Protein AF-T1BU60-F1 (afdb_monomer_lite)

Organism: NCBI:txid410659

Structure (mmCIF, N/CA/C/O backbone):
data_AF-T1BU60-F1
#
_entry.id   AF-T1BU60-F1
#
loop_
_atom_site.group_PDB
_atom_site.id
_atom_site.type_symbol
_atom_site.label_atom_id
_atom_site.label_alt_id
_atom_site.label_comp_id
_atom_site.label_asym_id
_atom_site.label_entity_id
_atom_site.label_seq_id
_atom_site.pdbx_PDB_ins_code
_atom_site.Cartn_x
_atom_site.Cartn_y
_atom_site.Cartn_z
_atom_site.occupancy
_atom_site.B_iso_or_equiv
_atom_site.auth_seq_id
_atom_site.auth_comp_id
_atom_site.auth_asym_id
_atom_site.auth_atom_id
_atom_site.pdbx_PDB_model_num
ATOM 1 N N . PRO A 1 1 ? 1.748 -14.670 9.201 1.00 56.94 1 PRO A N 1
ATOM 2 C CA . PRO A 1 1 ? 1.376 -16.094 9.016 1.00 56.94 1 PRO A CA 1
ATOM 3 C C . PRO A 1 1 ? 2.494 -16.853 8.300 1.00 56.94 1 PRO A C 1
ATOM 5 O O . PRO A 1 1 ? 3.173 -16.269 7.455 1.00 56.94 1 PRO A O 1
ATOM 8 N N . ARG A 1 2 ? 2.700 -18.133 8.626 1.00 68.94 2 ARG A N 1
ATOM 9 C CA . ARG A 1 2 ? 3.486 -18.990 7.733 1.00 68.94 2 ARG A CA 1
ATOM 10 C C . ARG A 1 2 ? 2.709 -19.156 6.421 1.00 68.94 2 ARG A C 1
ATOM 12 O O . ARG A 1 2 ? 1.483 -19.013 6.442 1.00 68.94 2 ARG A O 1
ATOM 19 N N . PRO A 1 3 ? 3.375 -19.423 5.288 1.00 68.75 3 PRO A N 1
ATOM 20 C CA . PRO A 1 3 ? 2.688 -19.596 4.011 1.00 68.75 3 PRO A CA 1
ATOM 21 C C . PRO A 1 3 ? 1.528 -20.598 4.091 1.00 68.75 3 PRO A C 1
ATOM 23 O O . PRO A 1 3 ? 0.456 -20.310 3.566 1.00 68.75 3 PRO A O 1
ATOM 26 N N . GLU A 1 4 ? 1.700 -21.703 4.827 1.00 80.00 4 GLU A N 1
ATOM 27 C CA . GLU A 1 4 ? 0.654 -22.711 5.055 1.00 80.00 4 GLU A CA 1
ATOM 28 C C . GLU A 1 4 ? -0.577 -22.226 5.845 1.00 80.00 4 GLU A C 1
ATOM 30 O O . GLU A 1 4 ? -1.648 -22.808 5.709 1.00 80.00 4 GLU A O 1
ATOM 35 N N . ASP A 1 5 ? -0.459 -21.148 6.623 1.00 81.56 5 ASP A N 1
ATOM 36 C CA . ASP A 1 5 ? -1.530 -20.635 7.487 1.00 81.56 5 ASP A CA 1
ATOM 37 C C . ASP A 1 5 ? -2.311 -19.474 6.828 1.00 81.56 5 ASP A C 1
ATOM 39 O O . ASP A 1 5 ? -3.124 -18.814 7.477 1.00 81.56 5 ASP A O 1
ATOM 43 N N . THR A 1 6 ? -2.032 -19.149 5.557 1.00 80.50 6 THR A N 1
ATOM 44 C CA . THR A 1 6 ? -2.607 -17.962 4.901 1.00 80.50 6 THR A CA 1
ATOM 45 C C . THR A 1 6 ? -3.927 -18.301 4.191 1.00 80.50 6 THR A C 1
ATOM 47 O O . THR A 1 6 ? -3.942 -19.175 3.326 1.00 80.50 6 THR A O 1
ATOM 50 N N . PRO A 1 7 ? -5.036 -17.584 4.469 1.00 85.12 7 PRO A N 1
ATOM 51 C CA . PRO A 1 7 ? -6.355 -17.915 3.919 1.00 85.12 7 PRO A CA 1
ATOM 52 C C . PRO A 1 7 ? -6.511 -17.583 2.425 1.00 85.12 7 PRO A C 1
ATOM 54 O O . PRO A 1 7 ? -7.505 -17.962 1.810 1.00 85.12 7 PRO A O 1
ATOM 57 N N . SER A 1 8 ? -5.571 -16.843 1.828 1.00 88.69 8 SER A N 1
ATOM 58 C CA . SER A 1 8 ? -5.588 -16.504 0.402 1.00 88.69 8 SER A CA 1
ATOM 59 C C . SER A 1 8 ? -4.204 -16.092 -0.114 1.00 88.69 8 SER A C 1
ATOM 61 O O . SER A 1 8 ? -3.260 -15.926 0.652 1.00 88.69 8 SER A O 1
ATOM 63 N N . ASN A 1 9 ? -4.091 -15.867 -1.423 1.00 85.19 9 ASN A N 1
ATOM 64 C CA . ASN A 1 9 ? -2.919 -15.261 -2.060 1.00 85.19 9 ASN A CA 1
ATOM 65 C C . ASN A 1 9 ? -3.080 -13.745 -2.316 1.00 85.19 9 ASN A C 1
ATOM 67 O O . ASN A 1 9 ? -2.318 -13.170 -3.096 1.00 85.19 9 ASN A O 1
ATOM 71 N N . LEU A 1 10 ? -4.079 -13.098 -1.703 1.00 84.75 10 LEU A N 1
ATOM 72 C CA . LEU A 1 10 ? -4.324 -11.664 -1.846 1.00 84.75 10 LEU A CA 1
ATOM 73 C C . LEU A 1 10 ? -3.501 -10.883 -0.815 1.00 84.75 10 LEU A C 1
ATOM 75 O O . LEU A 1 10 ? -3.593 -11.129 0.384 1.00 84.75 10 LEU A O 1
ATOM 79 N N . ALA A 1 11 ? -2.711 -9.920 -1.291 1.00 85.06 11 ALA A N 1
ATOM 80 C CA . ALA A 1 11 ? -1.871 -9.068 -0.454 1.00 85.06 11 ALA A CA 1
ATOM 81 C C . ALA A 1 11 ? -2.394 -7.626 -0.409 1.00 85.06 11 ALA A C 1
ATOM 83 O O . ALA A 1 11 ? -2.897 -7.097 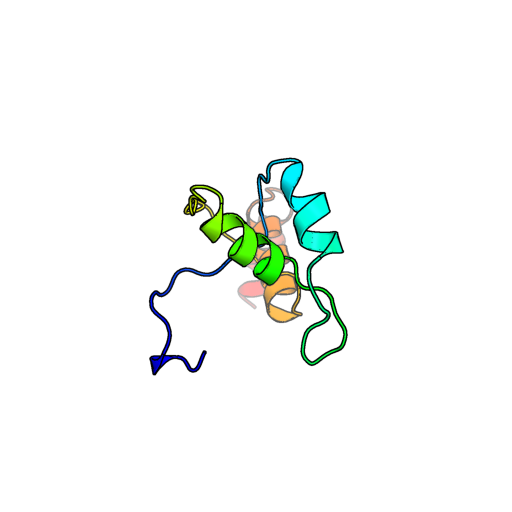-1.403 1.00 85.06 11 ALA A O 1
ATOM 84 N N . ILE A 1 12 ? -2.213 -6.968 0.738 1.00 86.19 12 ILE A N 1
ATOM 85 C CA . ILE A 1 12 ? -2.558 -5.557 0.925 1.00 86.19 12 ILE A CA 1
ATOM 86 C C . ILE A 1 12 ? -1.552 -4.679 0.165 1.00 86.19 12 ILE A C 1
ATOM 88 O O . ILE A 1 12 ? -0.344 -4.770 0.363 1.00 86.19 12 ILE A O 1
ATOM 92 N N . VAL A 1 13 ? -2.059 -3.804 -0.708 1.00 83.31 13 VAL A N 1
ATOM 93 C CA . VAL A 1 13 ? -1.250 -2.932 -1.588 1.00 83.31 13 VAL A CA 1
ATOM 94 C C . VAL A 1 13 ? -0.896 -1.587 -0.928 1.00 83.31 13 VAL A C 1
ATOM 96 O O . VAL A 1 13 ? -0.059 -0.844 -1.441 1.00 83.31 13 VAL A O 1
ATOM 99 N N . GLY A 1 14 ? -1.509 -1.264 0.217 1.00 87.06 14 GLY A N 1
ATOM 100 C CA . GLY A 1 14 ? -1.300 0.006 0.921 1.00 87.06 14 GLY A CA 1
ATOM 101 C C . GLY A 1 14 ? -2.117 1.162 0.333 1.00 87.06 14 GLY A C 1
ATOM 102 O O . GLY A 1 14 ? -1.616 2.277 0.174 1.00 87.06 14 GLY A O 1
ATOM 103 N N . ARG A 1 15 ? -3.364 0.890 -0.063 1.00 93.31 15 ARG A N 1
ATOM 104 C CA . ARG A 1 15 ? -4.350 1.890 -0.496 1.00 93.31 15 ARG A CA 1
ATOM 105 C C . ARG A 1 15 ? -5.637 1.644 0.274 1.00 93.31 15 ARG A C 1
ATOM 107 O O . ARG A 1 15 ? -6.139 0.525 0.260 1.00 93.31 15 ARG A O 1
ATOM 114 N N . TYR A 1 16 ? -6.141 2.679 0.935 1.00 95.44 16 TYR A N 1
ATOM 115 C CA . TYR A 1 16 ? -7.286 2.569 1.830 1.00 95.44 16 TYR A CA 1
ATOM 116 C C . TYR A 1 16 ? -8.216 3.764 1.639 1.00 95.44 16 TYR A C 1
ATOM 118 O O . TYR A 1 16 ? -7.754 4.896 1.496 1.00 95.44 16 TYR A O 1
ATOM 126 N N . VAL A 1 17 ? -9.520 3.506 1.676 1.00 96.31 17 VAL A N 1
ATOM 127 C CA . VAL A 1 17 ? -10.561 4.526 1.820 1.00 96.31 17 VAL A CA 1
ATOM 128 C C . VAL A 1 17 ? -11.293 4.183 3.108 1.00 96.31 17 VAL A C 1
ATOM 130 O O . VAL A 1 17 ? -12.023 3.197 3.160 1.00 96.31 17 VAL A O 1
ATOM 133 N N . LEU A 1 18 ? -11.016 4.939 4.170 1.00 97.00 18 LEU A N 1
ATOM 134 C CA . LEU A 1 18 ? -11.458 4.616 5.526 1.00 97.00 18 LEU A CA 1
ATOM 135 C C . LEU A 1 18 ? -12.381 5.721 6.050 1.00 97.00 18 LEU A C 1
ATOM 137 O O . LEU A 1 18 ? -12.086 6.901 5.843 1.00 97.00 18 LEU A O 1
ATOM 141 N N . PRO A 1 19 ? -13.479 5.388 6.746 1.00 96.88 19 PRO A N 1
ATOM 142 C CA . PRO A 1 19 ? -14.335 6.407 7.345 1.00 96.88 19 PRO A CA 1
ATOM 143 C C . PRO A 1 19 ? -13.654 7.041 8.559 1.00 96.88 19 PRO A C 1
ATOM 145 O O . PRO A 1 19 ? -12.839 6.394 9.216 1.00 96.88 19 PRO A O 1
ATOM 148 N N . GLY A 1 20 ? -14.068 8.255 8.935 1.00 97.50 20 GLY A N 1
ATOM 149 C CA . GLY A 1 20 ? -13.445 9.030 10.022 1.00 97.50 20 GLY A CA 1
ATOM 150 C C . GLY A 1 20 ? -13.311 8.300 11.368 1.00 97.50 20 GLY A C 1
ATOM 151 O O . GLY A 1 20 ? -12.349 8.542 12.091 1.00 97.50 20 GLY A O 1
ATOM 152 N N . ARG A 1 21 ? -14.195 7.334 11.664 1.00 96.88 21 ARG A N 1
ATOM 153 C CA . ARG A 1 21 ? -14.098 6.433 12.836 1.00 96.88 21 ARG A CA 1
ATOM 154 C C . ARG A 1 21 ? -12.721 5.771 12.989 1.00 96.88 21 ARG A C 1
ATOM 156 O O . ARG A 1 21 ? -12.313 5.493 14.109 1.00 96.88 21 ARG A O 1
ATOM 163 N N . ILE A 1 22 ? -11.975 5.569 11.898 1.00 97.81 22 ILE A N 1
ATOM 164 C CA . ILE A 1 22 ? -10.627 4.991 11.961 1.00 97.81 22 ILE A CA 1
ATOM 165 C C . ILE A 1 22 ? -9.686 5.773 12.890 1.00 97.81 22 ILE A C 1
ATOM 167 O O . ILE A 1 22 ? -8.839 5.177 13.542 1.00 97.81 22 ILE A O 1
ATOM 171 N N . PHE A 1 23 ? -9.849 7.094 13.010 1.00 98.12 23 PHE A N 1
ATOM 172 C CA . PHE A 1 23 ? -9.002 7.917 13.877 1.00 98.12 23 PHE A CA 1
ATOM 173 C C . PHE A 1 23 ? -9.253 7.691 15.371 1.00 98.12 23 PHE A C 1
ATOM 175 O O . PHE A 1 23 ? -8.374 7.961 16.187 1.00 98.12 23 PHE A O 1
ATOM 182 N N . GLU A 1 24 ? -10.452 7.254 15.752 1.00 98.06 24 GLU A N 1
ATOM 183 C CA . GLU A 1 24 ? -10.754 6.852 17.130 1.00 98.06 24 GLU A CA 1
ATOM 184 C C . GLU A 1 24 ? -10.155 5.481 17.417 1.00 98.06 24 GLU A C 1
ATOM 186 O O . GLU A 1 24 ? -9.396 5.340 18.370 1.00 98.06 24 GLU A O 1
ATOM 191 N N . LEU A 1 25 ? -10.373 4.523 16.514 1.00 97.56 25 LEU A N 1
ATOM 192 C CA . LEU A 1 25 ? -9.808 3.180 16.631 1.00 97.56 25 LEU A CA 1
ATOM 193 C C . LEU A 1 25 ? -8.277 3.203 16.702 1.00 97.56 25 LEU A C 1
ATOM 195 O O . LEU A 1 25 ? -7.693 2.528 17.540 1.00 97.56 25 LEU A O 1
ATOM 199 N N . LEU A 1 26 ? -7.613 4.043 15.903 1.00 97.81 26 LEU A N 1
ATOM 200 C CA . LEU A 1 26 ? -6.159 4.231 15.972 1.00 97.81 26 LEU A CA 1
ATOM 201 C C . LEU A 1 26 ? -5.681 4.781 17.323 1.00 97.81 26 LEU A C 1
ATOM 203 O O . LEU A 1 26 ? -4.594 4.423 17.762 1.00 97.81 26 LEU A O 1
ATOM 207 N N . ARG A 1 27 ? -6.465 5.642 17.987 1.00 97.19 27 ARG A N 1
ATOM 208 C CA . ARG A 1 27 ? -6.131 6.152 19.331 1.00 97.19 27 ARG A CA 1
ATOM 209 C C . ARG A 1 27 ? -6.271 5.082 20.409 1.00 97.19 27 ARG A C 1
ATOM 211 O O . ARG A 1 27 ? -5.565 5.145 21.409 1.00 97.19 27 ARG A O 1
ATOM 218 N N . GLU A 1 28 ? -7.189 4.143 20.215 1.00 96.75 28 GLU A N 1
ATOM 219 C CA . GLU A 1 28 ? -7.457 3.028 21.129 1.00 96.75 28 GLU A CA 1
ATOM 220 C C . GLU A 1 28 ? -6.534 1.823 20.867 1.00 96.75 28 GLU A C 1
ATOM 222 O O . GLU A 1 28 ? -6.362 0.972 21.738 1.00 96.75 28 GLU A O 1
ATOM 227 N N . THR A 1 29 ? -5.916 1.757 19.684 1.00 97.06 29 THR A N 1
ATOM 228 C CA . THR A 1 29 ? -5.032 0.660 19.275 1.00 97.06 29 THR A CA 1
ATOM 229 C C . THR A 1 29 ? -3.739 0.677 20.090 1.00 97.06 29 THR A C 1
ATOM 231 O O . THR A 1 29 ? -2.985 1.652 20.080 1.00 97.06 29 THR A O 1
ATOM 234 N N . ALA A 1 30 ? -3.462 -0.427 20.783 1.00 95.38 30 ALA A N 1
ATOM 235 C CA . ALA A 1 30 ? -2.222 -0.600 21.525 1.00 95.38 30 ALA A CA 1
ATOM 236 C C . ALA A 1 30 ? -1.021 -0.799 20.575 1.00 95.38 30 ALA A C 1
ATOM 238 O O . ALA A 1 30 ? -1.179 -1.366 19.493 1.00 95.38 30 ALA A O 1
ATOM 239 N N . PRO A 1 31 ? 0.196 -0.383 20.967 1.00 95.31 31 PRO A N 1
ATOM 240 C CA . PRO A 1 31 ? 1.399 -0.686 20.200 1.00 95.31 31 PRO A CA 1
ATOM 241 C C . PRO A 1 31 ? 1.637 -2.197 20.070 1.00 95.31 31 PRO A C 1
ATOM 243 O O . PRO A 1 31 ? 1.508 -2.937 21.046 1.00 95.31 31 PRO A O 1
ATOM 246 N N . GLY A 1 32 ? 2.038 -2.644 18.879 1.00 88.94 32 GLY A N 1
ATOM 247 C CA . GLY A 1 32 ? 2.410 -4.036 18.623 1.00 88.94 32 GLY A CA 1
ATOM 248 C C . GLY A 1 32 ? 3.797 -4.404 19.168 1.00 88.94 32 GLY A C 1
ATOM 249 O O . GLY A 1 32 ? 4.456 -3.623 19.854 1.00 88.94 32 GLY A O 1
ATOM 250 N N . ASN A 1 33 ? 4.294 -5.590 18.796 1.00 82.31 33 ASN A N 1
ATOM 251 C CA . ASN A 1 33 ? 5.556 -6.157 19.310 1.00 82.31 33 ASN A CA 1
ATOM 252 C C . ASN A 1 33 ? 6.802 -5.274 19.102 1.00 82.31 33 ASN A C 1
ATOM 254 O O . ASN A 1 33 ? 7.775 -5.411 19.838 1.00 82.31 33 ASN A O 1
ATOM 258 N N . ASN A 1 34 ? 6.771 -4.366 18.123 1.00 87.50 34 ASN A N 1
ATOM 259 C CA . ASN A 1 34 ? 7.870 -3.445 17.821 1.00 87.50 34 ASN A CA 1
ATOM 260 C C . ASN A 1 34 ? 7.635 -2.024 18.372 1.00 87.50 34 ASN A C 1
ATOM 262 O O . ASN A 1 34 ? 8.371 -1.106 18.025 1.00 87.50 34 ASN A O 1
ATOM 266 N N . GLY A 1 35 ? 6.599 -1.818 19.193 1.00 92.06 35 GLY A N 1
ATOM 267 C CA . GLY A 1 35 ? 6.235 -0.508 19.744 1.00 92.06 35 GLY A CA 1
ATOM 268 C C . GLY A 1 35 ? 5.513 0.422 18.763 1.00 92.06 35 GLY A C 1
ATOM 269 O O . GLY A 1 35 ? 5.208 1.560 19.111 1.00 92.06 35 GLY A O 1
ATOM 270 N N . GLU A 1 36 ? 5.211 -0.047 17.553 1.00 95.69 36 GLU A N 1
ATOM 271 C CA . GLU A 1 36 ? 4.453 0.703 16.553 1.00 95.69 36 GLU A CA 1
ATOM 272 C C . GLU A 1 36 ? 2.950 0.439 16.675 1.00 95.69 36 GLU A C 1
ATOM 274 O O . GLU A 1 36 ? 2.525 -0.710 16.812 1.00 95.69 36 GLU A O 1
ATOM 279 N N . ILE A 1 37 ? 2.144 1.496 16.557 1.00 95.56 37 ILE A N 1
ATOM 280 C CA . ILE A 1 37 ? 0.693 1.387 16.361 1.00 95.56 37 ILE A CA 1
ATOM 281 C C . ILE A 1 37 ? 0.447 1.042 14.892 1.00 95.56 37 ILE A C 1
ATOM 283 O O . ILE A 1 37 ? 0.796 1.821 14.002 1.00 95.56 37 ILE A O 1
ATOM 287 N N . GLN A 1 38 ? -0.148 -0.121 14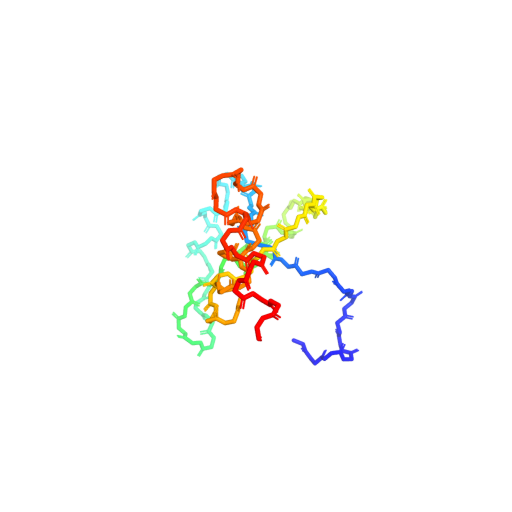.633 1.00 95.50 38 GLN A N 1
ATOM 288 C CA . GLN A 1 38 ? -0.376 -0.604 13.274 1.00 95.50 38 GLN A CA 1
ATOM 289 C C . GLN A 1 38 ? -1.764 -0.209 12.770 1.00 95.50 38 GLN A C 1
ATOM 291 O O . GLN A 1 38 ? -2.781 -0.409 13.431 1.00 95.50 38 GLN A O 1
ATOM 296 N N . LEU A 1 39 ? -1.821 0.300 11.537 1.00 95.75 39 LEU A N 1
ATOM 297 C CA . LEU A 1 39 ? -3.091 0.615 10.878 1.00 95.75 39 LEU A CA 1
ATOM 298 C C . LEU A 1 39 ? -3.948 -0.638 10.647 1.00 95.75 39 LEU A C 1
ATOM 300 O O . LEU A 1 39 ? -5.172 -0.551 10.664 1.00 95.75 39 LEU A O 1
ATOM 304 N N . THR A 1 40 ? -3.322 -1.795 10.423 1.00 94.38 40 THR A N 1
ATOM 305 C CA . THR A 1 40 ? -4.028 -3.064 10.203 1.00 94.38 40 THR A CA 1
ATOM 306 C C . THR A 1 40 ? -4.862 -3.472 11.405 1.00 94.38 40 THR A C 1
ATOM 308 O O . THR A 1 40 ? -5.983 -3.926 11.216 1.00 94.38 40 THR A O 1
ATOM 311 N N . ASP A 1 41 ? -4.365 -3.224 12.611 1.00 95.31 41 ASP A N 1
ATOM 312 C CA . ASP A 1 41 ? -5.029 -3.614 13.854 1.00 95.31 41 ASP A CA 1
ATOM 313 C C . ASP A 1 41 ? -6.254 -2.713 14.095 1.00 95.31 41 ASP A C 1
ATOM 315 O O . ASP A 1 41 ? -7.330 -3.178 14.463 1.00 95.31 41 ASP A O 1
ATOM 319 N N . ALA A 1 42 ? -6.148 -1.422 13.759 1.00 96.62 42 ALA A N 1
ATOM 320 C CA . ALA A 1 42 ? -7.292 -0.510 13.767 1.00 96.62 42 ALA A CA 1
ATOM 321 C C . ALA A 1 42 ? -8.342 -0.863 12.692 1.00 96.62 42 ALA A C 1
ATOM 323 O O . ALA A 1 42 ? -9.541 -0.687 12.914 1.00 96.62 42 ALA A O 1
ATOM 324 N N . ILE A 1 43 ? -7.921 -1.354 11.520 1.00 96.31 43 ILE A N 1
ATOM 325 C CA . ILE A 1 43 ? -8.838 -1.856 10.481 1.00 96.31 43 ILE A CA 1
ATOM 326 C C . ILE A 1 43 ? -9.501 -3.165 10.931 1.00 96.31 43 ILE A C 1
ATOM 328 O O . ILE A 1 43 ? -10.677 -3.375 10.641 1.00 96.31 43 ILE A O 1
ATOM 332 N N . GLU A 1 44 ? -8.789 -4.021 11.663 1.00 95.31 44 GLU A N 1
ATOM 333 C CA . GLU A 1 44 ? -9.349 -5.229 12.271 1.00 95.31 44 GLU A CA 1
ATOM 334 C C . GLU A 1 44 ? -10.405 -4.888 13.325 1.00 95.31 44 GLU A C 1
ATOM 336 O O . GLU A 1 44 ? -11.519 -5.402 13.264 1.00 95.31 44 GLU A O 1
ATOM 341 N N . ALA A 1 45 ? -10.131 -3.927 14.210 1.00 96.38 45 ALA A N 1
ATOM 342 C CA . ALA A 1 45 ? -11.149 -3.397 15.113 1.00 96.38 45 ALA A CA 1
ATOM 343 C C . ALA A 1 45 ? -12.364 -2.859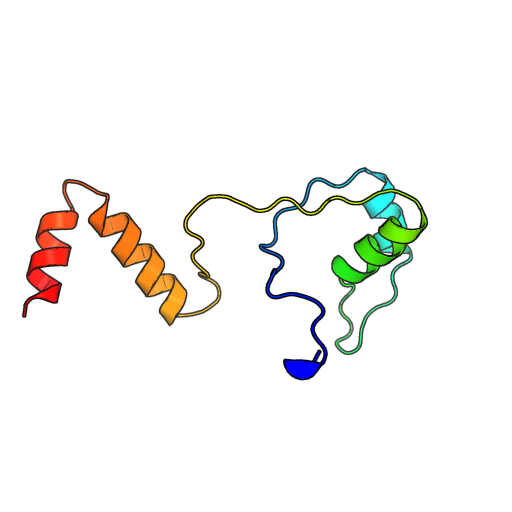 14.336 1.00 96.38 45 ALA A C 1
ATOM 345 O O . ALA A 1 45 ? -13.514 -3.079 14.720 1.00 96.38 45 ALA A O 1
ATOM 346 N N . LEU A 1 46 ? -12.121 -2.216 13.189 1.00 97.06 46 LEU A N 1
ATOM 347 C CA . LEU A 1 46 ? -13.190 -1.688 12.355 1.00 97.06 46 LEU A CA 1
ATOM 348 C C . LEU A 1 46 ? -14.062 -2.775 11.707 1.00 97.06 46 LEU A C 1
ATOM 350 O O . LEU A 1 46 ? -15.267 -2.559 11.569 1.00 97.06 46 LEU A O 1
ATOM 354 N N . LEU A 1 47 ? -13.484 -3.928 11.349 1.00 96.25 47 LEU A N 1
ATOM 355 C CA . LEU A 1 47 ? -14.215 -5.091 10.824 1.00 96.25 47 LEU A CA 1
ATOM 356 C C . LEU A 1 47 ? -15.288 -5.598 11.799 1.00 96.25 47 LEU A C 1
ATOM 358 O O . LEU A 1 47 ? -16.295 -6.152 11.363 1.00 96.25 47 LEU A O 1
ATOM 362 N N . HIS A 1 48 ? -15.093 -5.411 13.107 1.00 95.50 48 HIS A N 1
ATOM 363 C CA . HIS A 1 48 ? -16.075 -5.801 14.121 1.00 95.50 48 HIS A CA 1
ATOM 364 C C . HIS A 1 48 ? -17.258 -4.832 14.228 1.00 95.50 48 HIS A C 1
ATOM 366 O O . HIS A 1 48 ? -18.327 -5.223 14.694 1.00 95.50 48 HIS A O 1
ATOM 372 N N . GLU A 1 49 ? -17.088 -3.580 13.800 1.00 95.00 49 GLU A N 1
ATOM 373 C CA . GLU A 1 49 ? -18.140 -2.561 13.843 1.00 95.00 49 GLU A CA 1
ATOM 374 C C . GLU A 1 49 ? -18.911 -2.464 12.521 1.00 95.00 49 GLU A C 1
ATOM 376 O O . GLU A 1 49 ? -20.093 -2.113 12.516 1.00 95.00 49 GLU A O 1
ATOM 381 N N . ARG A 1 50 ? -18.235 -2.694 11.386 1.00 92.38 50 ARG A N 1
ATOM 382 C CA . ARG A 1 50 ? -18.747 -2.389 10.042 1.00 92.38 50 ARG A CA 1
ATOM 383 C C . ARG A 1 50 ? -18.206 -3.354 8.997 1.00 92.38 50 ARG A C 1
ATOM 385 O O . ARG A 1 50 ? -17.121 -3.905 9.140 1.00 92.38 50 ARG A O 1
ATOM 392 N N . GLU A 1 51 ? -18.916 -3.456 7.878 1.00 94.94 51 GLU A N 1
ATOM 393 C CA . GLU A 1 51 ? -18.387 -4.129 6.693 1.00 94.94 51 GLU A CA 1
ATOM 394 C C . GLU A 1 51 ? -17.151 -3.387 6.149 1.00 94.94 51 GLU A C 1
ATOM 396 O O . GLU A 1 51 ? -17.157 -2.163 5.983 1.00 94.94 51 GLU A O 1
ATOM 401 N N . VAL A 1 52 ? -16.089 -4.141 5.853 1.00 94.44 52 VAL A N 1
ATOM 402 C CA . VAL A 1 52 ? -14.890 -3.654 5.160 1.00 94.44 52 VAL A CA 1
ATOM 403 C C . VAL A 1 52 ? -14.685 -4.516 3.923 1.00 94.44 52 VAL A C 1
ATOM 405 O O . VAL A 1 52 ? -14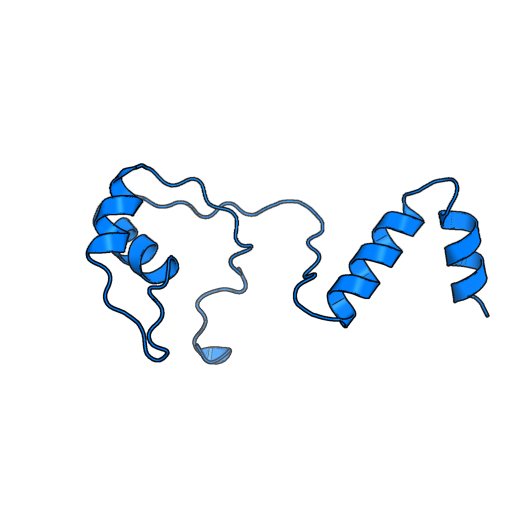.606 -5.740 4.004 1.00 94.44 52 VAL A O 1
ATOM 408 N N . LEU A 1 53 ? -14.591 -3.866 2.768 1.00 94.44 53 LEU A N 1
ATOM 409 C CA . LEU A 1 53 ? -14.467 -4.534 1.479 1.00 94.44 53 LEU A CA 1
ATOM 410 C C . LEU A 1 53 ? -13.012 -4.545 1.008 1.00 94.44 53 LEU A C 1
ATOM 412 O O . LEU A 1 53 ? -12.302 -3.543 1.102 1.00 94.44 53 LEU A O 1
ATOM 416 N N . ALA A 1 54 ? -12.586 -5.670 0.434 1.00 92.88 54 ALA A N 1
ATOM 417 C CA . ALA A 1 54 ? -11.322 -5.764 -0.281 1.00 92.88 54 ALA A CA 1
ATOM 418 C C . ALA A 1 54 ? -11.532 -5.425 -1.763 1.00 92.88 54 ALA A C 1
ATOM 420 O O . ALA A 1 54 ? -12.327 -6.066 -2.450 1.00 92.88 54 ALA A O 1
ATOM 421 N N . TYR A 1 55 ? -10.788 -4.442 -2.274 1.00 92.50 55 TYR A N 1
ATOM 422 C CA . TYR A 1 55 ? -10.779 -4.112 -3.697 1.00 92.50 55 TYR A CA 1
ATOM 423 C C . TYR A 1 55 ? -9.559 -4.726 -4.385 1.00 92.50 55 TYR A C 1
ATOM 425 O O . TYR A 1 55 ? -8.412 -4.410 -4.052 1.00 92.50 55 TYR A O 1
ATOM 433 N N . ARG A 1 56 ? -9.800 -5.596 -5.372 1.00 90.62 56 ARG A N 1
ATOM 434 C CA . ARG A 1 56 ? -8.735 -6.162 -6.200 1.00 90.62 56 ARG A CA 1
ATOM 435 C C . ARG A 1 56 ? -8.326 -5.138 -7.254 1.00 90.62 56 ARG A C 1
ATOM 437 O O . ARG A 1 56 ? -9.018 -4.948 -8.244 1.00 90.62 56 ARG A O 1
ATOM 444 N N . PHE A 1 57 ? -7.185 -4.495 -7.033 1.00 87.38 57 PHE A N 1
ATOM 445 C CA . PHE A 1 57 ? -6.619 -3.561 -8.000 1.00 87.38 57 PHE A CA 1
ATOM 446 C C . PHE A 1 57 ? -6.262 -4.264 -9.317 1.00 87.38 57 PHE A C 1
ATOM 448 O O . PHE A 1 57 ? -5.556 -5.276 -9.319 1.00 87.38 57 PHE A O 1
ATOM 455 N N . GLU A 1 58 ? -6.706 -3.683 -10.428 1.00 87.62 58 GLU A N 1
ATOM 456 C CA . GLU A 1 58 ? -6.320 -4.082 -11.777 1.00 87.62 58 GLU A CA 1
ATOM 457 C C . GLU A 1 58 ? -5.217 -3.153 -12.285 1.00 87.62 58 GLU A C 1
ATOM 459 O O . GLU A 1 58 ? -5.428 -1.964 -12.516 1.00 87.62 58 GLU A O 1
ATOM 464 N N . GLY A 1 59 ? -4.009 -3.694 -12.423 1.00 86.25 59 GLY A N 1
ATOM 465 C CA . GLY A 1 59 ? -2.855 -2.957 -12.921 1.00 86.25 59 GLY A CA 1
ATOM 466 C C . GLY A 1 59 ? -1.538 -3.590 -12.493 1.00 86.25 59 GLY A C 1
ATOM 467 O O . GLY A 1 59 ? -1.495 -4.568 -11.742 1.00 86.25 59 GLY A O 1
ATOM 468 N N . LYS A 1 60 ? -0.432 -3.020 -12.973 1.00 86.56 60 LYS A N 1
ATOM 469 C CA . LYS A 1 60 ? 0.910 -3.484 -12.622 1.00 86.56 60 LYS A CA 1
ATOM 470 C C . LYS A 1 60 ? 1.408 -2.734 -11.391 1.00 86.56 60 LYS A C 1
ATOM 472 O O . LYS A 1 60 ? 1.645 -1.531 -11.437 1.00 86.56 60 LYS A O 1
ATOM 477 N N . ARG A 1 61 ? 1.573 -3.452 -10.279 1.00 88.00 61 ARG A N 1
ATOM 478 C CA . ARG A 1 61 ? 2.191 -2.910 -9.064 1.00 88.00 61 ARG A CA 1
ATOM 479 C C . ARG A 1 61 ? 3.701 -3.100 -9.124 1.00 88.00 61 ARG A C 1
ATOM 481 O O . ARG A 1 61 ? 4.173 -4.205 -9.388 1.00 88.00 61 ARG A O 1
ATOM 488 N N . PHE A 1 62 ? 4.439 -2.057 -8.766 1.00 90.75 62 PHE A N 1
ATOM 489 C CA . PHE A 1 62 ? 5.855 -2.160 -8.439 1.00 90.75 62 PHE A CA 1
ATOM 490 C C . PHE A 1 62 ? 6.079 -1.852 -6.963 1.00 90.75 62 PHE A C 1
ATOM 492 O O . PHE A 1 62 ? 5.519 -0.901 -6.420 1.00 90.75 62 PHE A O 1
ATOM 499 N N . ASP A 1 63 ? 6.887 -2.681 -6.312 1.00 89.69 63 ASP A N 1
ATOM 500 C CA . ASP A 1 63 ? 7.287 -2.476 -4.927 1.00 89.69 63 ASP A CA 1
ATOM 501 C C . ASP A 1 63 ? 8.606 -1.706 -4.865 1.00 89.69 63 ASP A C 1
ATOM 503 O O . ASP A 1 63 ? 9.686 -2.293 -4.908 1.00 89.69 63 ASP A O 1
ATOM 507 N N . CYS A 1 64 ? 8.526 -0.382 -4.789 1.00 92.81 64 CYS A N 1
ATOM 508 C CA . CYS A 1 64 ? 9.717 0.465 -4.732 1.00 92.81 64 CYS A CA 1
ATOM 509 C C . CYS A 1 64 ? 10.370 0.516 -3.338 1.00 92.81 64 CYS A C 1
ATOM 511 O O . CYS A 1 64 ? 11.367 1.213 -3.175 1.00 92.81 64 CYS A O 1
ATOM 513 N N . GLY A 1 65 ? 9.850 -0.216 -2.342 1.00 89.69 65 GLY A N 1
ATOM 514 C CA . GLY A 1 65 ? 10.439 -0.291 -1.001 1.00 89.69 65 GLY A CA 1
ATOM 515 C C . GLY A 1 65 ? 11.729 -1.117 -0.942 1.00 89.69 65 GLY A C 1
ATOM 516 O O . GLY A 1 65 ? 12.461 -1.055 0.042 1.00 89.69 65 GLY A O 1
ATOM 517 N N . ASN A 1 66 ? 12.045 -1.872 -1.998 1.00 92.94 66 ASN A N 1
ATOM 518 C CA . ASN A 1 66 ? 13.297 -2.616 -2.126 1.00 92.94 66 ASN A CA 1
ATOM 519 C C . ASN A 1 66 ? 14.026 -2.277 -3.437 1.00 92.94 66 ASN A C 1
ATOM 521 O O . ASN A 1 66 ? 13.409 -1.921 -4.443 1.00 92.94 66 ASN A O 1
ATOM 525 N N . LYS A 1 67 ? 15.357 -2.436 -3.439 1.00 94.25 67 LYS A N 1
ATOM 526 C CA . LYS A 1 67 ? 16.230 -2.038 -4.561 1.00 94.25 67 LYS A CA 1
ATOM 527 C C . LYS A 1 67 ? 15.845 -2.700 -5.888 1.00 94.25 67 LYS A C 1
ATOM 529 O O . LYS A 1 67 ? 15.794 -2.029 -6.912 1.00 94.25 67 LYS A O 1
ATOM 534 N N . ALA A 1 68 ? 15.566 -4.003 -5.876 1.00 94.81 68 ALA A N 1
ATOM 535 C CA . ALA A 1 68 ? 15.227 -4.736 -7.094 1.00 94.81 68 ALA A CA 1
ATOM 536 C C . ALA A 1 68 ? 13.88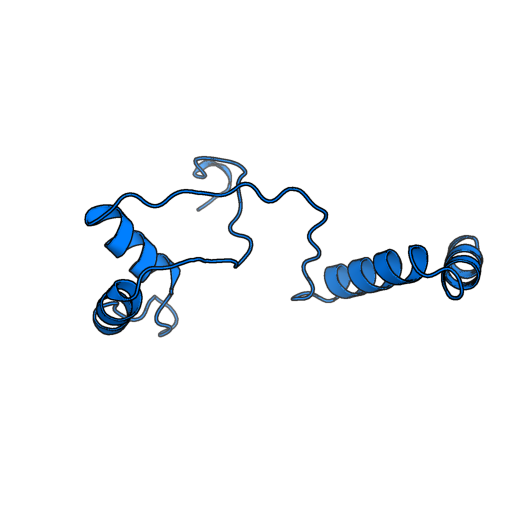1 -4.280 -7.675 1.00 94.81 68 ALA A C 1
ATOM 538 O O . ALA A 1 68 ? 13.748 -4.120 -8.888 1.00 94.81 68 ALA A O 1
ATOM 539 N N . GLY A 1 69 ? 12.887 -4.050 -6.818 1.00 93.38 69 GLY A N 1
ATOM 540 C CA . GLY A 1 69 ? 11.582 -3.544 -7.223 1.00 93.38 69 GLY A CA 1
ATOM 541 C C . GLY A 1 69 ? 11.644 -2.116 -7.765 1.00 93.38 69 GLY A C 1
ATOM 542 O O . GLY A 1 69 ? 11.033 -1.853 -8.798 1.00 93.38 69 GLY A O 1
ATOM 543 N N . LEU A 1 70 ? 12.462 -1.246 -7.161 1.00 96.12 70 LEU A N 1
ATOM 544 C CA . LEU A 1 70 ? 12.737 0.095 -7.683 1.00 96.12 70 LEU A CA 1
ATOM 545 C C . LEU A 1 70 ? 13.343 0.042 -9.093 1.00 96.12 70 LEU A C 1
ATOM 547 O O . LEU A 1 70 ? 12.814 0.670 -10.003 1.00 96.12 70 LEU A O 1
ATOM 551 N N . VAL A 1 71 ? 14.398 -0.755 -9.307 1.00 95.44 71 VAL A N 1
ATOM 552 C CA . VAL A 1 71 ? 15.027 -0.902 -10.636 1.00 95.44 71 VAL A CA 1
ATOM 553 C C . VAL A 1 71 ? 14.018 -1.404 -11.672 1.00 95.44 71 VAL A C 1
ATOM 555 O O . VAL A 1 71 ? 13.940 -0.865 -12.774 1.00 95.44 71 VAL A O 1
ATOM 558 N N . ARG A 1 72 ? 13.200 -2.404 -11.318 1.00 94.19 72 ARG A N 1
ATOM 559 C CA . ARG A 1 72 ? 12.146 -2.922 -12.206 1.00 94.19 72 ARG A CA 1
ATOM 560 C C . ARG A 1 72 ? 11.104 -1.861 -12.555 1.00 94.19 72 ARG A C 1
ATOM 562 O O . ARG A 1 72 ? 10.667 -1.829 -13.702 1.00 94.19 72 ARG A O 1
ATOM 569 N N . ALA A 1 73 ? 10.709 -1.028 -11.592 1.00 95.94 73 ALA A N 1
ATOM 570 C CA . ALA A 1 73 ? 9.772 0.070 -11.817 1.00 95.94 73 ALA A CA 1
ATOM 571 C C . ALA A 1 73 ? 10.347 1.086 -12.805 1.00 95.94 73 ALA A C 1
ATOM 573 O O . ALA A 1 73 ? 9.704 1.404 -13.800 1.00 95.94 73 ALA A O 1
ATOM 574 N N . THR A 1 74 ? 11.584 1.528 -12.570 1.00 95.75 74 THR A N 1
ATOM 575 C CA . THR A 1 74 ? 12.271 2.496 -13.430 1.00 95.75 74 THR A CA 1
ATOM 576 C C . THR A 1 74 ? 12.406 1.983 -14.858 1.00 95.75 74 THR A C 1
ATOM 578 O O . THR A 1 74 ? 12.074 2.701 -15.794 1.00 95.75 74 THR A O 1
ATOM 581 N N . LEU A 1 75 ? 12.840 0.731 -15.039 1.00 95.25 75 LEU A N 1
ATOM 582 C CA . LEU A 1 75 ? 12.966 0.134 -16.371 1.00 95.25 75 LEU A CA 1
ATOM 583 C C . LEU A 1 75 ? 11.614 0.004 -17.074 1.00 95.25 75 LEU A C 1
ATOM 585 O O . LEU A 1 75 ? 11.531 0.256 -18.270 1.00 95.25 75 LEU A O 1
ATOM 589 N N . ALA A 1 76 ? 10.561 -0.383 -16.350 1.00 94.69 76 ALA A N 1
ATOM 590 C CA . ALA A 1 76 ? 9.230 -0.488 -16.932 1.00 94.69 76 ALA A CA 1
ATOM 591 C C . ALA A 1 76 ? 8.719 0.871 -17.424 1.00 94.69 76 ALA A C 1
ATOM 593 O O . ALA A 1 76 ? 8.289 0.961 -18.567 1.00 94.69 76 ALA A O 1
ATOM 594 N N . LEU A 1 77 ? 8.843 1.919 -16.605 1.00 95.81 77 LEU A N 1
ATOM 595 C CA . LEU A 1 77 ? 8.437 3.274 -16.984 1.00 95.81 77 LEU A CA 1
ATOM 596 C C . LEU A 1 77 ? 9.279 3.819 -18.146 1.00 95.81 77 LEU A C 1
ATOM 598 O O . LEU A 1 77 ? 8.737 4.383 -19.088 1.00 95.81 77 LEU A O 1
ATOM 602 N N . ALA A 1 78 ? 10.595 3.594 -18.135 1.00 96.50 78 ALA A N 1
ATOM 603 C CA . ALA A 1 78 ? 11.472 4.031 -19.221 1.00 96.50 78 ALA A CA 1
ATOM 604 C C . ALA A 1 78 ? 11.199 3.299 -20.549 1.00 96.50 78 ALA A C 1
ATOM 606 O O . ALA A 1 78 ? 11.455 3.846 -21.614 1.00 96.50 78 ALA A O 1
ATOM 607 N N . LEU A 1 79 ? 10.672 2.071 -20.510 1.00 95.81 79 LEU A N 1
ATOM 608 C CA . LEU A 1 79 ? 10.246 1.339 -21.709 1.00 95.81 79 LEU A CA 1
ATOM 609 C C . LEU A 1 79 ? 8.892 1.807 -22.265 1.00 95.81 79 LEU A C 1
ATOM 611 O O . LEU A 1 79 ? 8.586 1.490 -23.416 1.00 95.81 79 LEU A O 1
ATOM 615 N N . GLU A 1 80 ? 8.091 2.508 -21.461 1.00 95.44 80 GLU A N 1
ATOM 616 C CA . GLU A 1 80 ? 6.830 3.140 -21.874 1.00 95.44 80 GLU A CA 1
ATOM 617 C C . GLU A 1 80 ? 7.057 4.548 -22.452 1.00 95.44 80 GLU A C 1
ATOM 619 O O . GLU A 1 80 ? 6.239 5.031 -23.234 1.00 95.44 80 GLU A O 1
ATOM 624 N N . ASP A 1 81 ? 8.183 5.181 -22.117 1.00 97.12 81 ASP A N 1
ATOM 625 C CA . ASP A 1 81 ? 8.590 6.487 -22.632 1.00 97.12 81 ASP A CA 1
ATOM 626 C C . ASP A 1 81 ? 9.175 6.378 -24.064 1.00 97.12 81 ASP A C 1
ATOM 628 O O . ASP A 1 81 ? 10.146 5.643 -24.276 1.00 97.12 81 ASP A O 1
ATOM 632 N N . PRO A 1 82 ? 8.628 7.101 -25.065 1.00 97.00 82 PRO A N 1
ATOM 633 C CA . PRO A 1 82 ? 9.091 7.014 -26.453 1.00 97.00 82 PRO A CA 1
ATOM 634 C C . PRO A 1 82 ? 10.551 7.429 -26.687 1.00 97.00 82 PRO A C 1
ATOM 636 O O . PRO A 1 82 ? 11.177 6.923 -27.620 1.00 97.00 82 PRO A O 1
ATOM 639 N N . GLU A 1 83 ? 11.096 8.338 -25.877 1.00 96.62 83 GLU A N 1
ATOM 640 C CA . GLU A 1 83 ? 12.472 8.828 -26.001 1.00 96.62 83 GLU A CA 1
ATOM 641 C C . GLU A 1 83 ? 13.465 7.880 -25.319 1.00 96.62 83 GLU A C 1
ATOM 643 O O . GLU A 1 83 ? 14.564 7.644 -25.829 1.00 96.62 83 GLU A O 1
ATOM 648 N N . LEU A 1 84 ? 13.077 7.289 -24.184 1.00 96.62 84 LEU A N 1
ATOM 649 C CA . LEU A 1 84 ? 13.953 6.419 -23.394 1.00 96.62 84 LEU A CA 1
ATOM 650 C C . LEU A 1 84 ? 13.913 4.953 -23.837 1.00 96.62 84 LEU A C 1
ATOM 652 O O . LEU A 1 84 ? 14.926 4.251 -23.731 1.00 96.62 84 LEU A O 1
ATOM 656 N N . ALA A 1 85 ? 12.786 4.472 -24.365 1.00 96.94 85 ALA A N 1
ATOM 657 C CA . ALA A 1 85 ? 12.618 3.069 -24.727 1.00 96.94 85 ALA A CA 1
ATOM 658 C C . ALA A 1 85 ? 13.682 2.546 -25.716 1.00 96.94 85 ALA A C 1
ATOM 660 O O . ALA A 1 85 ? 14.166 1.427 -25.501 1.00 96.94 85 ALA A O 1
ATOM 661 N N . PRO A 1 86 ? 14.106 3.295 -26.760 1.00 96.31 86 PRO A N 1
ATOM 662 C CA . PRO A 1 86 ? 15.187 2.858 -27.644 1.00 96.31 86 PRO A CA 1
ATOM 663 C C . PRO A 1 86 ? 16.515 2.646 -26.902 1.00 96.31 86 PRO A C 1
ATOM 665 O O . PRO A 1 86 ? 17.187 1.639 -27.128 1.00 96.31 86 PRO A O 1
ATOM 668 N N . LEU A 1 87 ? 16.865 3.548 -25.977 1.00 94.94 87 LEU A N 1
ATOM 669 C CA . LEU A 1 87 ? 18.103 3.474 -25.192 1.00 94.94 87 LEU A CA 1
ATOM 670 C C . LEU A 1 87 ? 18.102 2.266 -24.250 1.00 94.94 87 LEU A C 1
ATOM 672 O O . LEU A 1 87 ? 19.075 1.515 -24.201 1.00 94.94 87 LEU A O 1
ATOM 676 N N . VAL A 1 88 ? 16.996 2.043 -23.534 1.00 94.94 88 VAL A N 1
ATOM 677 C CA . VAL A 1 88 ? 16.869 0.916 -22.595 1.00 94.94 88 VAL A CA 1
ATOM 678 C C . VAL A 1 88 ? 16.936 -0.426 -23.326 1.00 94.94 88 VAL A C 1
ATOM 680 O O . VAL A 1 88 ? 17.600 -1.349 -22.855 1.00 94.94 88 VAL A O 1
ATOM 683 N N . ARG A 1 89 ? 16.289 -0.543 -24.494 1.00 94.12 89 ARG A N 1
ATOM 684 C CA . ARG A 1 89 ? 16.336 -1.768 -25.310 1.00 94.12 89 ARG A CA 1
ATOM 685 C C . ARG A 1 89 ? 17.743 -2.053 -25.824 1.00 94.12 89 ARG A C 1
ATOM 687 O O . ARG A 1 89 ? 18.181 -3.195 -25.740 1.00 94.12 89 ARG A O 1
ATOM 694 N N . ALA A 1 90 ? 18.457 -1.033 -26.301 1.00 94.06 90 ALA A N 1
ATOM 695 C CA . ALA A 1 90 ? 19.840 -1.184 -26.749 1.00 94.06 90 ALA A CA 1
ATOM 696 C C . ALA A 1 90 ? 20.762 -1.659 -25.613 1.00 94.06 90 ALA A C 1
ATOM 698 O O . ALA A 1 90 ? 21.561 -2.569 -25.815 1.00 94.06 90 ALA A O 1
ATOM 699 N N . ALA A 1 91 ? 20.605 -1.102 -24.409 1.00 89.50 91 ALA A N 1
ATOM 700 C CA . ALA A 1 91 ? 21.406 -1.476 -23.243 1.00 89.50 91 ALA A CA 1
ATOM 701 C C . ALA A 1 91 ? 21.137 -2.906 -22.730 1.00 89.50 91 ALA A C 1
ATOM 703 O O . ALA A 1 91 ? 22.009 -3.497 -22.103 1.00 89.50 91 ALA A O 1
ATOM 704 N N . ALA A 1 92 ? 19.946 -3.462 -22.975 1.00 82.12 92 ALA A N 1
ATOM 705 C CA . ALA A 1 92 ? 19.564 -4.803 -22.521 1.00 82.12 92 ALA A CA 1
ATOM 706 C C . ALA A 1 92 ? 19.970 -5.938 -23.483 1.00 82.12 92 ALA A C 1
ATOM 708 O O . ALA A 1 92 ? 19.927 -7.102 -23.092 1.00 82.12 92 ALA A O 1
ATOM 709 N N . CYS A 1 93 ? 20.318 -5.617 -24.734 1.00 72.19 93 CYS A N 1
ATOM 710 C CA . CYS A 1 93 ? 20.755 -6.583 -25.750 1.00 72.19 93 CYS A CA 1
ATOM 711 C C . CYS A 1 93 ? 22.288 -6.715 -25.858 1.00 72.19 93 CYS A C 1
ATOM 713 O O . CYS A 1 93 ? 22.759 -7.414 -26.757 1.00 72.19 93 CYS A O 1
ATOM 715 N N . GLY A 1 94 ? 23.036 -6.026 -24.989 1.00 51.84 94 GLY A N 1
ATOM 716 C CA . GLY A 1 94 ? 24.497 -6.099 -24.881 1.00 51.84 94 GLY A CA 1
ATOM 717 C C . GLY A 1 94 ? 24.982 -7.166 -23.912 1.00 51.84 94 GLY A C 1
ATOM 718 O O . GLY A 1 94 ? 24.248 -7.469 -22.945 1.00 51.84 94 GLY A O 1
#

Radius of gyration: 19.44 Å; chains: 1; bounding box: 43×32×49 Å

Foldseek 3Di:
DPPVVDPDPDDDQPDDDDPPCLVVLQVVAAQDPVRDRDSVVSVVVVVVVDDDDDDDDDDDDFDCVDDVSVVVVVLVVLCVDPVRVVVSVVVVVD

Sequence (94 aa):
PRPEDTPSNLAIVGRYVLPGRIFELLRETAPGNNGEIQLTDAIEALLHEREVLAYRFEGKRFDCGNKAGLVRATLALALEDPELAPLVRAAACG

InterPro domains:
  IPR005771 UTP--glucose-1-phosphate uridylyltransferase, bacterial/archaeal-type [PTHR43197] (1-88)
  IPR029044 Nucleotide-diphospho-sugar transferases [G3DSA:3.90.550.10] (1-93)
  IPR029044 Nucleotide-diphospho-sugar transferases [SSF53448] (3-84)

Secondary structure (DSSP, 8-state):
--GGG-S-S----S-----TTHHHHHHHPPP-TTSPPPHHHHHHHHHHHS--PPP---S----TTSHHHHHHHHHHHHHHSTTTHHHHHHHH--

pLDDT: mean 91.38, std 8.19, range [51.84, 98.12]

=== Feature glossary ===
The record interleaves many kinds of information about one protein. Here is each kind framed as the question it answers.

Q: What does the local fold look like, residue by residue?
A: The Foldseek 3Di string encodes local tertiary geometry as a 20-letter alphabet — one character per residue — derived from the relative positions of nearby Cα atoms. Unlike the amino-acid sequence, 3Di is a direct function of the 3D structure, so two proteins with the same fold have similar 3Di strings even at low sequence identity.

Q: Which residues are in helices, strands, or loops?
A: The SS8 string is DSSP's per-residue secondary-structure call. α-helix (H) means an i→i+4 H-bond ladder; β-strand (E) means the residue participates in a β-sheet; 3₁₀ (G) and π (I) are tighter and wider helices; T/S are turns/bends; '-' is loop.

Q: How big and how compact is the whole molecule?
A: Radius of gyration (Rg) is the root-mean-square distance of Cα atoms from their centroid — a single number for overall size and compactness. A globular domain of N residues has Rg ≈ 2.2·N^0.38 Å; an extended or disordered chain has a much larger Rg. The Cα contact count is the number of residue pairs whose Cα atoms are within 8 Å and are more than four positions apart in sequence — a standard proxy for tertiary packing density. The bounding box is the smallest axis-aligned box enclosing all Cα atoms.

Q: Where is each backbone atom in 3D?
A: Structure coordinates are given as an mmCIF _atom_site loop: one row per atom with element, residue name, chain id, sequence number, and x/y/z position in Å. Only the four main-chain atoms per residue are included here; side chains are omitted to keep the record com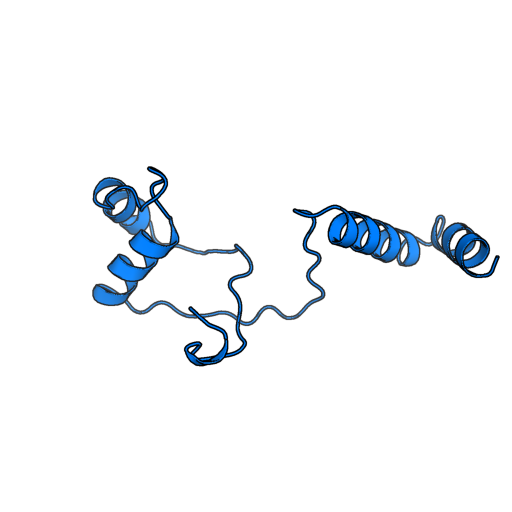pact.

Q: What is the amino-acid chain?
A: Primary structure: the covalent order of the twenty standard amino acids along the backbone. Two proteins with the same sequence will (almost always) fold to the same structure; two with 30% identity often share a fold but not the details.

Q: What if only a Cα trace is available?
A: Three-state secondary structure (P-SEA) collapses the eight DSSP classes into helix (a), strand (b), and coil (c). P-SEA assigns these from Cα geometry alone — distances and angles — without requiring backbone oxygens, so it works on any Cα trace.

Q: What family and function is it annotated with?
A: Database cross-references. InterPro integrates a dozen domain/family signature databases into unified entries with residue-range hits. GO terms attach function/process/location labels with evidence codes. CATH codes position the fold in a four-level structural taxonomy. Organism is the NCBI-taxonomy species name.

Q: How confident is the AlphaFold model at each residue?
A: pLDDT is the predicted lDDT-Cα score: AlphaFold's confidence that the local environment of each residue (all inter-atomic distances within 15 Å) is correctly placed. It is a per-residue number between 0 and 100, with higher meaning more reliable.

Q: How mobile is each atom in the crystal?
A: B-factor (Debye–Waller factor) reflects atomic displacement in the crystal lattice. It is an experimental observable (units Å²), not a prediction; low values mean the atom is pinned down, high values mean it moves or is heterogeneous across the crystal.

Q: Which residues are buried vs exposed?
A: SASA measures how much of the protein is reachable by solvent. It is computed by rolling a water-sized probe over the atomic surface and summing the exposed area (Å²). Per-residue SASA distinguishes core (buried, low SASA) from surface (exposed, high SASA) residues; total SASA is a whole-molecule size measure.

Q: What do the diagnostic plots show?
A: Plot images: a contact map (which residues are close in 3D, as an N×N binary image), a Ramachandran scatter (backbone torsion angles, revealing secondary-structure composition at a glance), and — for AlphaFold structures — a PAE heatmap (pairwise prediction confidence).

Q: What known structures does this most resemble?
A: The Foldseek neighbor list gives the closest experimentally determined structures in the PDB, ranked by structural alignment. TM-score near 1 means near-identical fold; near 0.3 means only rough topology match. This is how one finds what a novel AlphaFold prediction most resembles in the solved-structure universe.

Q: Are the domains correctly placed relative to each other?
A: Predicted aligned error is AlphaFold's pairwise confidence. Unlike pLDDT (per-residue), PAE is per-residue-pair and captures whether two parts of the structure are correctly placed relative to each other. Units are ångströms of expected positional error.

Q: What do the rendered images show?
A: Structure images are PyMOL renders from six orthogonal camera directions. Cartoon representation draws helices as coils and strands as arrows; sticks shows the backbone as bonds; surface shows the solvent-excluded envelope. Rainbow coloring maps sequence position to hue (blue→red, N→C); chain coloring assigns a distinct color per polypeptide.

Q: What are the backbone torsion angles?
A: φ (phi) and ψ (psi) are the two rotatable backbone dihedrals per residue: φ is the C(i-1)–N–Cα–C torsion, ψ is the N–Cα–C–N(i+1) torsion, both in degrees on (−180°, 180°]. α-helical residues cluster near (−60°, −45°); β-strand residues near (−120°, +130°). A Ramachandran plot is simply a scatter of (φ, ψ) for every residue.